Protein AF-A0A090XY04-F1 (afdb_monomer_lite)

Organism: Paenibacillus macerans (NCBI:txid44252)

pLDDT: mean 75.58, std 6.61, range [57.53, 88.75]

Foldseek 3Di:
DVVVLVVLVVVLPVPDDDDPVSVVVSVVVSVVVVVVVVLLVCLQVVVDAPVNLVVDPPNDPVNVVVCVVVVSHD

Radius of gyration: 15.59 Å; chains: 1; bounding box: 31×24×41 Å

Secondary structure (DSSP, 8-state):
-HHHHHHHHHHHHHHS-SSHHHHHHHHHHHHHHHHHHHHHHHHHTT-S-HHHHHTSTT--HHHHHHHHHTTS--

Sequence (74 aa):
MAAAVTALRLAVAELLPPGRTAAAAESLLGVLLGAAVFAAAVLRARLLSAAELSALPRIGPKLLARLRKLRLLP

Structure (mmCIF, N/CA/C/O backbone):
data_AF-A0A090XY04-F1
#
_entry.id   AF-A0A090XY04-F1
#
loop_
_atom_site.group_PDB
_atom_site.id
_atom_site.type_symbol
_atom_site.label_atom_id
_atom_site.label_alt_id
_atom_site.label_comp_id
_atom_site.label_asym_id
_atom_site.label_entity_id
_atom_site.label_seq_id
_atom_site.pdbx_PDB_ins_code
_atom_site.Cartn_x
_atom_site.Cartn_y
_atom_site.Cartn_z
_atom_site.occupancy
_atom_site.B_iso_or_equiv
_atom_site.auth_seq_id
_atom_site.auth_comp_id
_atom_site.auth_asym_id
_atom_site.auth_atom_id
_atom_site.pdbx_PDB_model_num
ATOM 1 N N . MET A 1 1 ? -6.240 -6.686 -6.397 1.00 64.00 1 MET A N 1
ATOM 2 C CA . MET A 1 1 ? -4.770 -6.570 -6.324 1.00 64.00 1 MET A CA 1
ATOM 3 C C . MET A 1 1 ? -4.108 -6.786 -7.670 1.00 64.00 1 MET A C 1
ATOM 5 O O . MET A 1 1 ? -3.466 -5.866 -8.152 1.00 64.00 1 MET A O 1
ATOM 9 N N . ALA A 1 2 ? -4.352 -7.931 -8.316 1.00 70.19 2 ALA A N 1
ATOM 10 C CA . ALA A 1 2 ? -3.848 -8.215 -9.661 1.00 70.19 2 ALA A CA 1
ATOM 11 C C . ALA A 1 2 ? -4.125 -7.075 -10.658 1.00 70.19 2 ALA A C 1
ATOM 13 O O . ALA A 1 2 ? -3.179 -6.567 -11.235 1.00 70.19 2 ALA A O 1
ATOM 14 N N . ALA A 1 3 ? -5.371 -6.586 -10.741 1.00 70.94 3 ALA A N 1
ATOM 15 C CA . ALA A 1 3 ? -5.764 -5.487 -11.635 1.00 70.94 3 ALA A CA 1
ATOM 16 C C . ALA A 1 3 ? -4.977 -4.175 -11.431 1.00 70.94 3 ALA A C 1
ATOM 18 O O . ALA A 1 3 ? -4.684 -3.465 -12.387 1.00 70.94 3 ALA A O 1
ATOM 19 N N . ALA A 1 4 ? -4.624 -3.852 -10.185 1.00 72.25 4 ALA A N 1
ATOM 20 C CA . ALA A 1 4 ? -3.874 -2.640 -9.868 1.00 72.25 4 ALA A CA 1
ATOM 21 C C . ALA A 1 4 ? -2.399 -2.790 -10.275 1.00 72.25 4 ALA A C 1
ATOM 23 O O 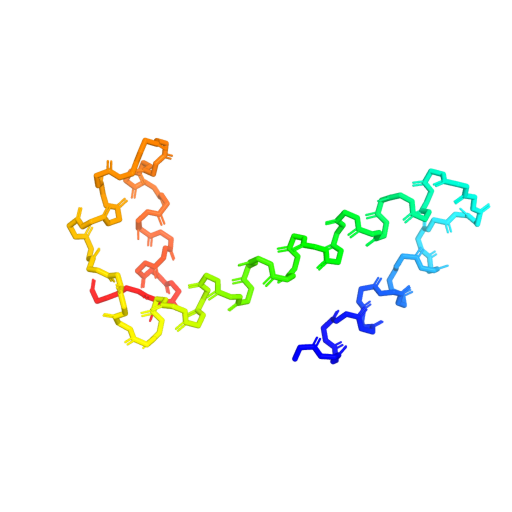. ALA A 1 4 ? -1.797 -1.857 -10.798 1.00 72.25 4 ALA A O 1
ATOM 24 N N . VAL A 1 5 ? -1.841 -3.991 -10.090 1.00 73.19 5 VAL A N 1
ATOM 25 C CA . VAL A 1 5 ? -0.489 -4.323 -10.548 1.00 73.19 5 VAL A CA 1
ATOM 26 C C . VAL A 1 5 ? -0.427 -4.321 -12.074 1.00 73.19 5 VAL A C 1
ATOM 28 O O . VAL A 1 5 ? 0.497 -3.736 -12.620 1.00 73.19 5 VAL A O 1
ATOM 31 N N . THR A 1 6 ? -1.409 -4.887 -12.783 1.00 74.62 6 THR A N 1
ATOM 32 C CA . THR A 1 6 ? -1.443 -4.821 -14.254 1.00 74.62 6 THR A CA 1
ATOM 33 C C . THR A 1 6 ? -1.580 -3.395 -14.767 1.00 74.62 6 THR A C 1
ATOM 35 O O . THR A 1 6 ? -0.852 -3.033 -15.682 1.00 74.62 6 THR A O 1
ATOM 38 N N . ALA A 1 7 ? -2.435 -2.563 -14.166 1.00 72.75 7 ALA A N 1
ATOM 39 C CA . ALA A 1 7 ? -2.538 -1.150 -14.538 1.00 72.75 7 ALA A CA 1
ATOM 40 C C . ALA A 1 7 ? -1.205 -0.404 -14.345 1.00 72.75 7 ALA A C 1
ATOM 42 O O . ALA A 1 7 ? -0.800 0.368 -15.210 1.00 72.75 7 ALA A O 1
ATOM 43 N N . LEU A 1 8 ? -0.488 -0.683 -13.251 1.00 77.25 8 LEU A N 1
ATOM 44 C CA . LEU A 1 8 ? 0.846 -0.136 -13.017 1.00 77.25 8 LEU A CA 1
ATOM 45 C C . LEU A 1 8 ? 1.853 -0.607 -14.074 1.00 77.25 8 LEU A C 1
ATOM 47 O O . LEU A 1 8 ? 2.602 0.212 -14.597 1.00 77.25 8 LEU A O 1
ATOM 51 N N . ARG A 1 9 ? 1.869 -1.904 -14.403 1.00 76.06 9 ARG A N 1
ATOM 52 C CA . ARG A 1 9 ? 2.766 -2.448 -15.434 1.00 76.06 9 ARG A CA 1
ATOM 53 C C . ARG A 1 9 ? 2.512 -1.814 -16.799 1.00 76.06 9 ARG A C 1
ATOM 55 O O . ARG A 1 9 ? 3.460 -1.450 -17.482 1.00 76.06 9 ARG A O 1
ATOM 62 N N . LEU A 1 10 ? 1.241 -1.641 -17.166 1.00 76.50 10 LEU A N 1
ATOM 63 C CA . LEU A 1 10 ? 0.844 -0.976 -18.408 1.00 76.50 10 LEU A CA 1
ATOM 64 C C . LEU A 1 10 ? 1.293 0.488 -18.428 1.00 76.50 10 LEU A C 1
ATOM 66 O O . LEU A 1 10 ? 1.879 0.925 -19.411 1.00 76.50 10 LEU A O 1
ATOM 70 N N . ALA A 1 11 ? 1.099 1.218 -17.327 1.00 76.25 11 ALA A N 1
ATOM 71 C CA . ALA A 1 11 ? 1.554 2.600 -17.216 1.00 76.25 11 ALA A CA 1
ATOM 72 C C . ALA A 1 11 ? 3.085 2.718 -17.299 1.00 76.25 11 ALA A C 1
ATOM 74 O O . ALA A 1 11 ? 3.596 3.604 -17.972 1.00 76.25 11 ALA A O 1
ATOM 75 N N . VAL A 1 12 ? 3.836 1.820 -16.652 1.00 76.31 12 VAL A N 1
ATOM 76 C CA . VAL A 1 12 ? 5.307 1.830 -16.719 1.00 76.31 12 VAL A CA 1
ATOM 77 C C . VAL A 1 12 ? 5.804 1.501 -18.126 1.00 76.31 12 VAL A C 1
ATOM 79 O O . VAL A 1 12 ? 6.730 2.157 -18.597 1.00 76.31 12 VAL A O 1
ATOM 82 N N . ALA A 1 13 ? 5.178 0.536 -18.803 1.00 74.81 13 ALA A N 1
ATOM 83 C CA . ALA A 1 13 ? 5.519 0.177 -20.177 1.00 74.81 13 ALA A CA 1
ATOM 84 C C . ALA A 1 13 ? 5.283 1.326 -21.172 1.00 74.81 13 ALA A C 1
ATOM 86 O O . ALA A 1 13 ? 6.001 1.420 -22.164 1.00 74.81 13 ALA A O 1
ATOM 87 N N . GLU A 1 14 ? 4.306 2.198 -20.910 1.00 76.56 14 GLU A N 1
ATOM 88 C CA . GLU A 1 14 ? 4.029 3.368 -21.750 1.00 76.56 14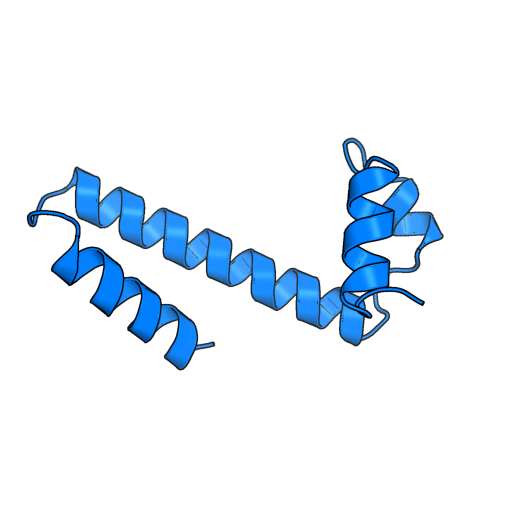 GLU A CA 1
ATOM 89 C C . GLU A 1 14 ? 4.967 4.552 -21.456 1.00 76.56 14 GLU A C 1
ATOM 91 O O . GLU A 1 14 ? 5.315 5.312 -22.357 1.00 76.56 14 GLU A O 1
ATOM 96 N N . LEU A 1 15 ? 5.383 4.719 -20.194 1.00 74.38 15 LEU A N 1
ATOM 97 C CA . LEU A 1 15 ? 6.070 5.928 -19.732 1.00 74.38 15 LEU A CA 1
ATOM 98 C C . LEU A 1 15 ? 7.600 5.812 -19.700 1.00 74.38 15 LEU A C 1
ATOM 100 O O . LEU A 1 15 ? 8.287 6.832 -19.769 1.00 74.38 15 LEU A O 1
ATOM 104 N N . LEU A 1 16 ? 8.147 4.602 -19.533 1.00 74.62 16 LEU A N 1
ATOM 105 C CA . LEU A 1 16 ? 9.587 4.385 -19.393 1.00 74.62 16 LEU A CA 1
ATOM 106 C C . LEU A 1 16 ? 10.138 3.504 -20.524 1.00 74.62 16 LEU A C 1
ATOM 108 O O . LEU A 1 16 ? 9.625 2.408 -20.751 1.00 74.62 16 LEU A O 1
ATOM 112 N N . PRO A 1 17 ? 11.245 3.909 -21.177 1.00 76.75 17 PRO A N 1
ATOM 113 C CA . PRO A 1 17 ? 11.937 3.034 -22.109 1.00 76.75 17 PRO A CA 1
ATOM 114 C C . PRO A 1 17 ? 12.455 1.777 -21.386 1.00 76.75 17 PRO A C 1
ATOM 116 O O . PRO A 1 17 ? 12.878 1.851 -20.223 1.00 76.75 17 PRO A O 1
ATOM 119 N N . PRO A 1 18 ? 12.451 0.615 -22.059 1.00 76.06 18 PRO A N 1
ATOM 120 C CA . PRO A 1 18 ? 12.840 -0.646 -21.447 1.00 76.06 18 PRO A CA 1
ATOM 121 C C . PRO A 1 18 ? 14.305 -0.611 -20.991 1.00 76.06 18 PRO A C 1
ATOM 123 O O . PRO A 1 18 ? 15.210 -0.260 -21.746 1.00 76.06 18 PRO A O 1
ATOM 126 N N . GLY A 1 19 ? 14.547 -0.996 -19.736 1.00 83.31 19 GLY A N 1
ATOM 127 C CA . GLY A 1 19 ? 15.878 -1.001 -19.132 1.00 83.31 19 GLY A CA 1
ATOM 128 C C . GLY A 1 19 ? 15.868 -1.478 -17.679 1.00 83.31 19 GLY A C 1
ATOM 129 O O . GLY A 1 19 ? 14.818 -1.564 -17.043 1.00 83.31 19 GLY A O 1
ATOM 130 N N . ARG A 1 20 ? 17.049 -1.785 -17.117 1.00 82.94 20 ARG A N 1
ATOM 131 C CA . ARG A 1 20 ? 17.161 -2.279 -15.725 1.00 82.94 20 ARG A CA 1
ATOM 132 C C . ARG A 1 20 ? 16.613 -1.290 -14.695 1.00 82.94 20 ARG A C 1
ATOM 134 O O . ARG A 1 20 ? 16.015 -1.709 -13.711 1.00 82.94 20 ARG A O 1
ATOM 141 N N . THR A 1 21 ? 16.813 0.007 -14.916 1.00 81.62 21 THR A N 1
ATOM 142 C CA . THR A 1 21 ? 16.303 1.070 -14.036 1.00 81.62 21 THR A CA 1
ATOM 143 C C . THR A 1 21 ? 14.778 1.140 -14.065 1.00 81.62 21 THR A C 1
ATOM 145 O O . THR A 1 21 ? 14.161 1.251 -13.009 1.00 81.62 21 THR A O 1
ATOM 148 N N . ALA A 1 22 ? 14.169 0.990 -15.245 1.00 80.94 22 ALA A N 1
ATOM 149 C CA . ALA A 1 22 ? 12.719 0.921 -15.400 1.00 80.94 22 ALA A CA 1
ATOM 150 C C . ALA A 1 22 ? 12.130 -0.306 -14.689 1.00 80.94 22 AL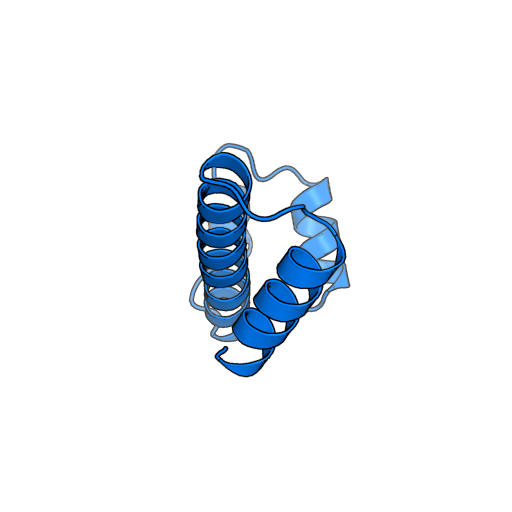A A C 1
ATOM 152 O O . ALA A 1 22 ? 11.174 -0.169 -13.932 1.00 80.94 22 ALA A O 1
ATOM 153 N N . ALA A 1 23 ? 12.759 -1.478 -14.827 1.00 81.31 23 ALA A N 1
ATOM 154 C CA . ALA A 1 23 ? 12.333 -2.696 -14.134 1.00 81.31 23 ALA A CA 1
ATOM 155 C C . ALA A 1 23 ? 12.442 -2.576 -12.600 1.00 81.31 23 ALA A C 1
ATOM 157 O O . ALA A 1 23 ? 11.569 -3.044 -11.867 1.00 81.31 23 ALA A O 1
ATOM 158 N N . ALA A 1 24 ? 13.495 -1.921 -12.099 1.00 83.31 24 ALA A N 1
ATOM 159 C CA . ALA A 1 24 ? 13.644 -1.646 -10.671 1.00 83.31 24 ALA A CA 1
ATOM 160 C C . ALA A 1 24 ? 12.551 -0.691 -10.161 1.00 83.31 24 ALA A C 1
ATOM 162 O O . ALA A 1 24 ? 11.953 -0.948 -9.116 1.00 83.31 24 ALA A O 1
ATOM 163 N N . ALA A 1 25 ? 12.249 0.372 -10.914 1.00 80.50 25 ALA A N 1
ATOM 164 C CA . ALA A 1 25 ? 11.168 1.298 -10.590 1.00 80.50 25 ALA A CA 1
ATOM 165 C C . ALA A 1 25 ? 9.799 0.601 -10.604 1.00 80.50 25 ALA A C 1
ATOM 167 O O . ALA A 1 25 ? 9.034 0.756 -9.658 1.00 80.50 25 ALA A O 1
ATOM 168 N N . GLU A 1 26 ? 9.511 -0.224 -11.614 1.00 83.31 26 GLU A N 1
ATOM 169 C CA . GLU A 1 26 ? 8.280 -1.019 -11.707 1.00 83.31 26 GLU A CA 1
ATOM 170 C C . GLU A 1 26 ? 8.107 -1.945 -10.498 1.00 83.31 26 GLU A C 1
ATOM 172 O O . GLU A 1 26 ? 7.034 -1.998 -9.897 1.00 83.31 26 GLU A O 1
ATOM 177 N N . SER A 1 27 ? 9.180 -2.639 -10.106 1.00 84.00 27 SER A N 1
ATOM 178 C CA . SER A 1 27 ? 9.184 -3.533 -8.948 1.00 84.00 27 SER A CA 1
ATOM 179 C C . SER A 1 27 ? 8.909 -2.771 -7.649 1.00 84.00 27 SER A C 1
ATOM 181 O O . SER A 1 27 ? 8.017 -3.145 -6.886 1.00 84.00 27 SER A O 1
ATOM 183 N N . LEU A 1 28 ? 9.603 -1.648 -7.427 1.00 85.12 28 LEU A N 1
ATOM 184 C CA . LEU A 1 28 ? 9.385 -0.795 -6.257 1.00 85.12 28 LEU A CA 1
ATOM 185 C C . LEU A 1 28 ? 7.959 -0.237 -6.218 1.00 85.12 28 LEU A C 1
ATOM 187 O O . LEU A 1 28 ? 7.311 -0.292 -5.175 1.00 85.12 28 LEU A O 1
ATOM 191 N N . LEU A 1 29 ? 7.442 0.250 -7.346 1.00 82.31 29 LEU A N 1
ATOM 192 C CA . LEU A 1 29 ? 6.071 0.747 -7.443 1.00 82.31 29 LEU A CA 1
ATOM 193 C C . LEU A 1 29 ? 5.051 -0.368 -7.177 1.00 82.31 29 LEU A C 1
ATOM 195 O O . LEU A 1 29 ? 4.061 -0.135 -6.484 1.00 82.31 29 LEU A O 1
ATOM 199 N N . GLY A 1 30 ? 5.308 -1.586 -7.659 1.00 85.12 30 GLY A N 1
ATOM 200 C CA . GLY A 1 30 ? 4.465 -2.752 -7.404 1.00 85.12 30 GLY A CA 1
ATOM 201 C C . GLY A 1 30 ? 4.417 -3.113 -5.922 1.00 85.12 30 GLY A C 1
ATOM 202 O O . GLY A 1 30 ? 3.335 -3.336 -5.377 1.00 85.12 30 GLY A O 1
ATOM 203 N N . VAL A 1 31 ? 5.569 -3.100 -5.245 1.00 88.75 31 VAL A N 1
ATOM 204 C CA . VAL A 1 31 ? 5.666 -3.321 -3.793 1.00 88.75 31 VAL A CA 1
ATOM 205 C C . VAL A 1 31 ? 4.957 -2.212 -3.013 1.00 88.75 31 VAL A C 1
ATOM 207 O O . VAL A 1 31 ? 4.204 -2.509 -2.087 1.00 88.75 31 VAL A O 1
ATOM 210 N N . LEU A 1 32 ? 5.139 -0.943 -3.392 1.00 83.38 32 LEU A N 1
ATOM 211 C CA . LEU A 1 32 ? 4.478 0.190 -2.736 1.00 83.38 32 LEU A CA 1
ATOM 212 C C . LEU A 1 32 ? 2.956 0.142 -2.899 1.00 83.38 32 LEU A C 1
ATOM 214 O O . LEU A 1 32 ? 2.226 0.383 -1.938 1.00 83.38 32 LEU A O 1
ATOM 218 N N . LEU A 1 33 ? 2.471 -0.224 -4.086 1.00 85.62 33 LEU A N 1
ATOM 219 C CA . LEU A 1 33 ? 1.050 -0.447 -4.339 1.00 85.62 33 LEU A CA 1
ATOM 220 C C . LEU A 1 33 ? 0.525 -1.619 -3.494 1.00 85.62 33 LEU A C 1
ATOM 222 O O . LEU A 1 33 ? -0.514 -1.493 -2.847 1.00 85.62 33 LEU A O 1
ATOM 226 N N . GLY A 1 34 ? 1.304 -2.707 -3.441 1.00 83.06 34 GLY A N 1
ATOM 227 C CA . GLY A 1 34 ? 1.253 -3.804 -2.469 1.00 83.06 34 GLY A CA 1
ATOM 228 C C . GLY A 1 34 ? 0.899 -3.351 -1.059 1.00 83.06 34 GLY A C 1
ATOM 229 O O . GLY A 1 34 ? -0.180 -3.626 -0.527 1.00 83.06 34 GLY A O 1
ATOM 230 N N . ALA A 1 35 ? 1.845 -2.616 -0.486 1.00 84.12 35 ALA A N 1
ATOM 231 C CA . ALA A 1 35 ? 1.793 -2.097 0.865 1.00 84.12 35 ALA A CA 1
ATOM 232 C C . ALA A 1 35 ? 0.607 -1.147 1.079 1.00 84.12 35 ALA A C 1
ATOM 234 O O . ALA A 1 35 ? -0.052 -1.224 2.113 1.00 84.12 35 ALA A O 1
ATOM 235 N N . ALA A 1 36 ? 0.290 -0.290 0.105 1.00 81.19 36 ALA A N 1
ATOM 236 C CA . ALA A 1 36 ? -0.825 0.647 0.205 1.00 81.19 36 ALA A CA 1
ATOM 237 C C . ALA A 1 36 ? -2.181 -0.069 0.301 1.00 81.19 36 ALA A C 1
ATOM 239 O O . ALA A 1 36 ? -2.999 0.276 1.156 1.00 81.19 36 ALA A O 1
ATOM 240 N N . VAL A 1 37 ? -2.421 -1.089 -0.530 1.00 84.94 37 VAL A N 1
ATOM 241 C CA . VAL A 1 37 ? -3.670 -1.867 -0.470 1.00 84.94 37 VAL A CA 1
ATOM 242 C C . VAL A 1 37 ? -3.743 -2.692 0.811 1.00 84.94 37 VAL A C 1
ATOM 244 O O . VAL A 1 37 ? -4.812 -2.764 1.414 1.00 84.94 37 VAL A O 1
ATOM 247 N N . PHE A 1 38 ? -2.624 -3.267 1.264 1.00 83.06 38 PHE A N 1
ATOM 248 C CA . PHE A 1 38 ? -2.573 -3.965 2.548 1.00 83.06 38 PHE A CA 1
ATOM 249 C C . PHE A 1 38 ? -2.908 -3.026 3.712 1.00 83.06 38 PHE A C 1
ATOM 251 O O . PHE A 1 38 ? -3.803 -3.325 4.497 1.00 83.06 38 PHE A O 1
ATOM 258 N N . ALA A 1 39 ? -2.273 -1.854 3.782 1.00 81.31 39 ALA A N 1
ATOM 259 C CA . ALA A 1 39 ? -2.563 -0.855 4.805 1.00 81.31 39 ALA A CA 1
ATOM 260 C C . ALA A 1 39 ? -4.039 -0.426 4.775 1.00 81.31 39 ALA A C 1
ATOM 262 O O . ALA A 1 39 ? -4.689 -0.373 5.816 1.00 81.31 39 ALA A O 1
ATOM 263 N N . ALA A 1 40 ? -4.602 -0.191 3.586 1.00 79.19 40 ALA A N 1
ATOM 264 C CA . ALA A 1 40 ? -6.020 0.125 3.440 1.00 79.19 40 ALA A CA 1
ATOM 265 C C . ALA A 1 40 ? -6.929 -1.016 3.932 1.00 79.19 40 ALA A C 1
ATOM 267 O O . ALA A 1 40 ? -7.942 -0.753 4.580 1.00 79.19 40 ALA A O 1
ATOM 268 N N . ALA A 1 41 ? -6.570 -2.275 3.663 1.00 82.12 41 ALA A N 1
ATOM 269 C CA . ALA A 1 41 ? -7.308 -3.441 4.136 1.00 82.12 41 ALA A CA 1
ATOM 270 C C . ALA A 1 41 ? -7.234 -3.592 5.663 1.00 82.12 41 ALA A C 1
ATOM 272 O O . ALA A 1 41 ? -8.264 -3.825 6.286 1.00 82.12 41 ALA A O 1
ATOM 273 N N . VAL A 1 42 ? -6.060 -3.395 6.269 1.00 83.19 42 VAL A N 1
ATOM 274 C CA . VAL A 1 42 ? -5.854 -3.429 7.728 1.00 83.19 42 VAL A CA 1
ATOM 275 C C . VAL A 1 42 ? -6.682 -2.348 8.424 1.00 83.19 42 VAL A C 1
ATOM 277 O O . VAL A 1 42 ? -7.386 -2.634 9.394 1.00 83.19 42 VAL A O 1
ATOM 280 N N . LEU A 1 43 ? -6.660 -1.123 7.889 1.00 78.25 43 LEU A N 1
ATOM 281 C CA . LEU A 1 43 ? -7.474 -0.013 8.388 1.00 78.25 43 LEU A CA 1
ATOM 282 C C . LEU A 1 43 ? -8.975 -0.311 8.250 1.00 78.25 43 LEU A C 1
ATOM 284 O O . LEU A 1 43 ? -9.729 -0.168 9.211 1.00 78.25 43 LEU A O 1
ATOM 288 N N . ARG A 1 44 ? -9.415 -0.810 7.085 1.00 77.50 44 ARG A N 1
ATOM 289 C CA . ARG A 1 44 ? -10.818 -1.192 6.847 1.00 77.50 44 ARG A CA 1
ATOM 290 C C . ARG A 1 44 ? -11.276 -2.339 7.749 1.00 77.50 44 ARG A C 1
ATOM 292 O O . ARG A 1 44 ? -12.416 -2.329 8.204 1.00 77.50 44 ARG A O 1
ATOM 299 N N . ALA A 1 45 ? -10.402 -3.308 8.007 1.00 80.50 45 ALA A N 1
ATOM 300 C CA . ALA A 1 45 ? -10.651 -4.436 8.898 1.00 80.50 45 ALA A CA 1
ATOM 301 C C . ALA A 1 45 ? -10.610 -4.047 10.386 1.00 80.50 45 ALA A C 1
ATOM 303 O O . ALA A 1 45 ? -10.829 -4.905 11.235 1.00 80.50 45 ALA A O 1
ATOM 304 N N . ARG A 1 46 ? -10.361 -2.767 10.711 1.00 73.31 46 ARG A N 1
ATOM 305 C CA . ARG A 1 46 ? -10.263 -2.239 12.082 1.00 73.31 46 ARG A CA 1
ATOM 306 C C . ARG A 1 46 ? -9.216 -2.949 12.942 1.00 73.31 46 ARG A C 1
ATOM 308 O O . ARG A 1 46 ? -9.334 -2.973 14.160 1.00 73.31 46 ARG A O 1
ATOM 315 N N . LEU A 1 47 ? -8.181 -3.494 12.306 1.00 71.50 47 LEU A N 1
ATOM 316 C CA . LEU A 1 47 ? -7.062 -4.133 13.000 1.00 71.50 47 LEU A CA 1
ATOM 317 C C . LEU A 1 47 ? -6.129 -3.107 13.664 1.00 71.50 47 LEU A C 1
ATOM 319 O O . LEU A 1 47 ? -5.284 -3.489 14.461 1.00 71.50 47 LEU A O 1
ATOM 323 N N . LEU A 1 48 ? -6.278 -1.821 13.325 1.00 69.88 48 LEU A N 1
ATOM 324 C CA . LEU A 1 48 ? -5.544 -0.700 13.907 1.00 69.88 48 LEU A CA 1
ATOM 325 C C . LEU A 1 48 ? -6.525 0.391 14.340 1.00 69.88 48 LEU A C 1
ATOM 327 O O . LEU A 1 48 ? -7.308 0.897 13.530 1.00 69.88 48 LEU A O 1
ATOM 331 N N . SER A 1 49 ? -6.467 0.768 15.613 1.00 68.62 49 SER A N 1
ATOM 332 C CA . SER A 1 49 ? -7.231 1.884 16.164 1.00 68.62 49 SER A CA 1
ATOM 333 C C . SER A 1 49 ? -6.576 3.233 15.839 1.00 68.62 49 SER A C 1
ATOM 335 O O . SER A 1 49 ? -5.371 3.334 15.600 1.00 68.62 49 SER A O 1
ATOM 337 N N . ALA A 1 50 ? -7.363 4.314 15.864 1.00 67.44 50 ALA A N 1
ATOM 338 C CA . ALA A 1 50 ? -6.843 5.667 15.647 1.00 67.44 50 ALA A CA 1
ATOM 339 C C . ALA A 1 50 ? -5.765 6.063 16.679 1.00 67.44 50 ALA A C 1
ATOM 341 O O . ALA A 1 50 ? -4.852 6.819 16.347 1.00 67.44 50 ALA A O 1
ATOM 342 N N . ALA A 1 51 ? -5.851 5.524 17.901 1.00 69.38 51 ALA A N 1
ATOM 343 C CA . ALA A 1 51 ? -4.869 5.738 18.960 1.00 69.38 51 ALA A CA 1
ATOM 344 C C . ALA A 1 51 ? -3.518 5.091 18.615 1.00 69.38 51 ALA A C 1
ATOM 346 O O . ALA A 1 51 ? -2.492 5.770 18.644 1.00 69.38 51 ALA A O 1
ATOM 347 N N . GLU A 1 52 ? -3.519 3.826 18.186 1.00 71.00 52 GLU A N 1
ATOM 348 C CA . GLU A 1 52 ? -2.303 3.114 17.760 1.00 71.00 52 GLU A CA 1
ATOM 349 C C . GLU A 1 52 ? -1.678 3.755 16.520 1.00 71.00 52 GLU A C 1
ATOM 351 O O . GLU A 1 52 ? -0.458 3.879 16.423 1.00 71.00 52 GLU A O 1
ATOM 356 N N . LEU A 1 53 ? -2.509 4.244 15.595 1.00 71.19 53 LEU A N 1
ATOM 357 C CA . LEU A 1 53 ? -2.018 4.925 14.404 1.00 71.19 53 LEU A CA 1
ATOM 358 C C . LEU A 1 53 ? -1.363 6.273 14.733 1.00 71.19 53 LEU A C 1
ATOM 360 O O . LEU A 1 53 ? -0.377 6.647 14.105 1.00 71.19 53 LEU A O 1
ATOM 364 N N . SER A 1 54 ? -1.890 6.996 15.724 1.00 69.69 54 SER A N 1
ATOM 365 C CA . SER A 1 54 ? -1.301 8.253 16.200 1.00 69.69 54 SER A CA 1
ATOM 366 C C . SER A 1 54 ? -0.002 8.059 16.988 1.00 69.69 54 SER A C 1
ATOM 368 O O . SER A 1 54 ? 0.818 8.972 17.042 1.00 69.69 54 SER A O 1
ATOM 370 N N . ALA A 1 55 ? 0.206 6.867 17.556 1.00 75.44 55 ALA A N 1
ATOM 371 C CA . ALA A 1 55 ? 1.426 6.506 18.272 1.00 75.44 55 ALA A CA 1
ATOM 372 C C . ALA A 1 55 ? 2.583 6.115 17.332 1.00 75.44 55 ALA A C 1
ATOM 374 O O . ALA A 1 55 ? 3.728 6.013 17.777 1.00 75.44 55 ALA A O 1
ATOM 375 N N . LEU A 1 56 ? 2.320 5.906 16.035 1.00 72.94 56 LEU A N 1
ATOM 376 C CA . LEU A 1 56 ? 3.359 5.540 15.077 1.00 72.94 56 LEU A CA 1
ATOM 377 C C . LEU A 1 56 ? 4.296 6.727 14.790 1.00 72.94 56 LEU A C 1
ATOM 379 O O . LEU A 1 56 ? 3.840 7.804 14.378 1.00 72.94 56 LEU A O 1
ATOM 383 N N . PRO A 1 57 ? 5.623 6.539 14.919 1.00 60.06 57 PRO A N 1
ATOM 384 C CA . PRO A 1 57 ? 6.580 7.588 14.615 1.00 60.06 57 PRO A CA 1
ATOM 385 C C . PRO A 1 57 ? 6.456 7.962 13.134 1.00 60.06 57 PRO A C 1
ATOM 387 O O . PRO A 1 57 ? 6.570 7.105 12.260 1.00 60.06 57 PRO A O 1
ATOM 390 N N . ARG A 1 58 ? 6.249 9.261 12.862 1.00 70.75 58 ARG A N 1
ATOM 391 C CA . ARG A 1 58 ? 6.010 9.901 11.543 1.00 70.75 58 ARG A CA 1
ATOM 392 C C . ARG A 1 58 ? 4.554 9.984 11.064 1.00 70.75 58 ARG A C 1
ATOM 394 O O . ARG A 1 58 ? 4.316 10.638 10.046 1.00 70.75 58 ARG A O 1
ATOM 401 N N . ILE A 1 59 ? 3.571 9.430 11.776 1.00 68.62 59 ILE A N 1
ATOM 402 C CA . ILE A 1 59 ? 2.154 9.654 11.439 1.00 68.62 59 ILE A CA 1
ATOM 403 C C . ILE A 1 59 ? 1.679 10.966 12.072 1.00 68.62 59 ILE A C 1
ATOM 405 O O . ILE A 1 59 ? 1.207 11.026 13.200 1.00 68.62 59 ILE A O 1
ATOM 409 N N . GLY A 1 60 ? 1.842 12.061 11.326 1.00 70.94 60 GLY A N 1
ATOM 410 C CA . GLY A 1 60 ? 1.402 13.391 11.750 1.00 70.94 60 GLY A CA 1
ATOM 411 C C . GLY A 1 60 ? -0.111 13.627 11.588 1.00 70.94 60 GLY A C 1
ATOM 412 O O . GLY A 1 60 ? -0.779 12.934 10.810 1.00 70.94 60 GLY A O 1
ATOM 413 N N . PRO A 1 61 ? -0.665 14.682 12.219 1.00 72.25 61 PRO A N 1
ATOM 414 C CA . PRO A 1 61 ? -2.105 14.979 12.223 1.00 72.25 61 PRO A CA 1
ATOM 415 C C . PRO A 1 61 ? -2.696 15.193 10.819 1.00 72.25 61 PRO A C 1
ATOM 417 O O . PRO A 1 61 ? -3.854 14.865 10.571 1.00 72.25 61 PRO A O 1
ATOM 420 N N . LYS A 1 62 ? -1.893 15.671 9.854 1.00 76.62 62 LYS A N 1
ATOM 421 C CA . LYS A 1 62 ? -2.304 15.791 8.441 1.00 76.62 62 LYS A CA 1
ATOM 422 C C . LYS A 1 62 ? -2.565 14.434 7.780 1.00 76.62 62 LYS A C 1
ATOM 424 O O . LYS A 1 62 ? -3.464 14.338 6.946 1.00 76.62 62 LYS A O 1
ATOM 429 N N . LEU A 1 63 ? -1.788 13.402 8.119 1.00 71.25 63 LEU A N 1
ATOM 430 C CA . LEU A 1 63 ? -1.962 12.060 7.561 1.00 71.25 63 LEU A CA 1
ATOM 431 C C . LEU A 1 63 ? -3.228 11.413 8.134 1.00 71.25 63 LEU A C 1
ATOM 433 O O . LEU A 1 63 ? -4.049 10.908 7.376 1.00 71.25 63 LEU A O 1
ATOM 437 N N . LEU A 1 64 ? -3.438 11.553 9.447 1.00 71.69 64 LEU A N 1
ATOM 438 C CA . LEU A 1 64 ? -4.677 11.177 10.135 1.00 71.69 64 LEU A CA 1
ATOM 439 C C . LEU A 1 64 ? -5.907 11.851 9.513 1.00 71.69 64 LEU A C 1
ATOM 441 O O . LEU A 1 64 ? -6.883 11.177 9.190 1.00 71.69 64 LEU A O 1
ATOM 445 N N . ALA A 1 65 ? -5.846 13.161 9.257 1.00 75.00 65 ALA A N 1
ATOM 446 C CA . ALA A 1 65 ? -6.933 13.892 8.607 1.00 75.00 65 ALA A CA 1
ATOM 447 C C . ALA A 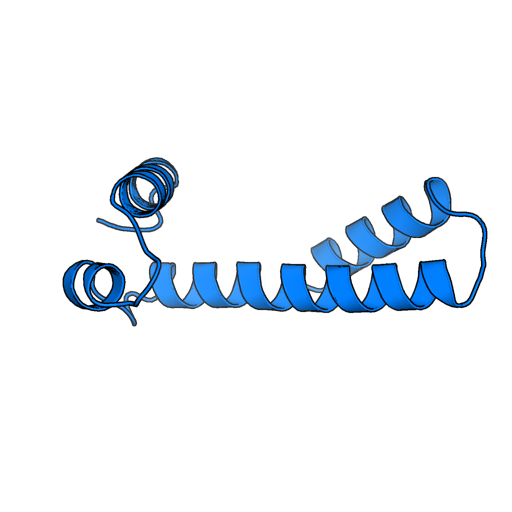1 65 ? -7.227 13.378 7.187 1.00 75.00 65 ALA A C 1
ATOM 449 O O . ALA A 1 65 ? -8.389 13.245 6.806 1.00 75.00 65 ALA A O 1
ATOM 450 N N . ARG A 1 66 ? -6.191 13.044 6.404 1.00 76.94 66 ARG A N 1
ATOM 451 C CA . ARG A 1 66 ? -6.361 12.441 5.071 1.00 76.94 66 ARG A CA 1
ATOM 452 C C . ARG A 1 66 ? -6.975 11.045 5.150 1.00 76.94 66 ARG A C 1
ATOM 454 O O . ARG A 1 66 ? -7.873 10.752 4.370 1.00 76.94 66 ARG A O 1
ATOM 461 N N . LEU A 1 67 ? -6.548 10.215 6.098 1.00 71.56 67 LEU A N 1
ATOM 462 C CA . LEU A 1 67 ? -7.105 8.876 6.301 1.00 71.56 67 LEU A CA 1
ATOM 463 C C . LEU A 1 67 ? -8.572 8.922 6.757 1.00 71.56 67 LEU A C 1
ATOM 465 O O . LEU A 1 67 ? -9.387 8.159 6.240 1.00 71.56 67 LEU A O 1
ATOM 469 N N . ARG A 1 68 ? -8.947 9.874 7.625 1.00 71.81 68 ARG A N 1
ATOM 470 C CA . ARG A 1 68 ? -10.358 10.143 7.966 1.00 71.81 68 ARG A CA 1
ATOM 471 C C . ARG A 1 68 ? -11.152 10.652 6.763 1.00 71.81 68 ARG A C 1
ATOM 473 O O . ARG A 1 68 ? -12.258 10.182 6.518 1.00 71.81 68 ARG A O 1
ATOM 480 N N . LYS A 1 69 ? -10.580 11.552 5.951 1.00 74.62 69 LYS A N 1
ATOM 481 C CA . LYS A 1 69 ? -11.220 12.055 4.718 1.00 74.62 69 LYS A CA 1
ATOM 482 C C . LYS A 1 69 ? -11.465 10.941 3.696 1.00 74.62 69 LYS A C 1
ATOM 484 O O . LYS A 1 69 ? -12.488 10.943 3.022 1.00 74.62 69 LYS A O 1
ATOM 489 N N . LEU A 1 70 ? -10.558 9.970 3.624 1.00 68.69 70 LEU A N 1
ATOM 490 C CA . LEU A 1 70 ? -10.696 8.761 2.810 1.00 68.69 70 LEU A CA 1
ATOM 491 C C . LEU A 1 70 ? -11.646 7.717 3.432 1.00 68.69 70 LEU A C 1
ATOM 493 O O . LEU A 1 70 ? -11.799 6.637 2.869 1.00 68.69 70 LEU A O 1
ATOM 497 N N . ARG A 1 71 ? -12.287 8.023 4.574 1.00 66.44 71 ARG A N 1
ATOM 498 C CA . ARG A 1 71 ? -13.134 7.115 5.371 1.00 66.44 71 ARG A CA 1
ATOM 499 C C . ARG A 1 71 ? -12.441 5.800 5.756 1.00 66.44 71 ARG A C 1
ATOM 501 O O . ARG A 1 71 ? -13.103 4.795 5.996 1.00 66.44 71 ARG A O 1
ATOM 508 N N . LEU A 1 72 ? -11.109 5.810 5.816 1.00 63.41 72 LEU A N 1
ATOM 509 C CA . LEU A 1 72 ? -10.295 4.662 6.222 1.00 63.41 72 LEU 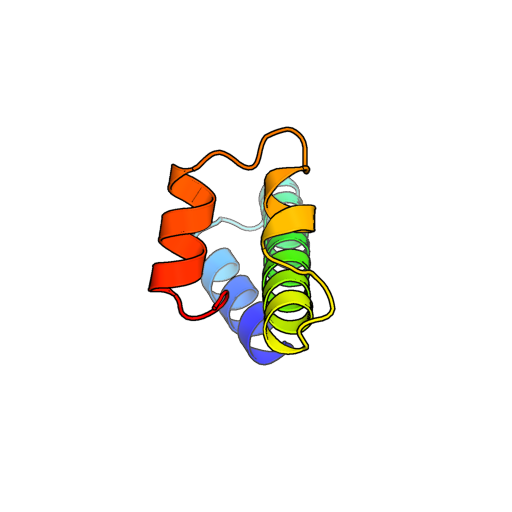A CA 1
ATOM 510 C C . LEU A 1 72 ? -10.123 4.590 7.747 1.00 63.41 72 LEU A C 1
ATOM 512 O O . LEU A 1 72 ? -9.757 3.544 8.265 1.00 63.41 72 LEU A O 1
ATOM 516 N N . LEU A 1 73 ? -10.404 5.683 8.461 1.00 60.53 73 LEU A N 1
ATOM 517 C CA . LEU A 1 73 ? -10.439 5.765 9.923 1.00 60.53 73 LEU A CA 1
ATOM 518 C C . LEU A 1 73 ? -11.794 6.335 10.374 1.00 60.53 73 LEU A C 1
ATOM 520 O O . LEU A 1 73 ? -12.289 7.244 9.699 1.00 60.53 73 LEU A O 1
ATOM 524 N N . PRO A 1 74 ? -12.380 5.845 11.484 1.00 57.53 74 PRO A N 1
ATOM 525 C CA . PRO A 1 74 ? -13.519 6.499 12.132 1.00 57.53 74 PRO A CA 1
ATOM 526 C C . PRO A 1 74 ? -13.160 7.893 12.706 1.00 57.53 74 PRO A C 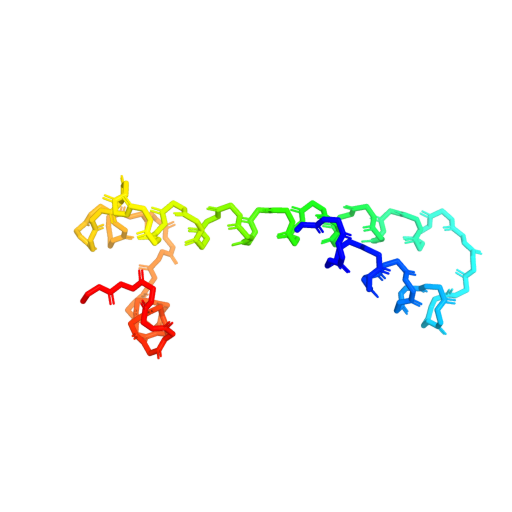1
ATOM 528 O O . PRO A 1 74 ? -11.969 8.177 12.967 1.00 57.53 74 PRO A O 1
#